Protein AF-A0A023FQJ4-F1 (afdb_monomer_lite)

Foldseek 3Di:
DVVVVVVVVVVVCVVCVVVVPDDPVVVVVVVVVVVVVVVVVVVVVVVVVVCVVPFPADPVGTPVLLVVLVVDVPDQKDWDWDADPNDTDIDIGGNVNSVVSVVVVVVVVVVVVVVVD

Structure (mmCIF, N/CA/C/O backbone):
data_AF-A0A023FQJ4-F1
#
_entry.id   AF-A0A023FQJ4-F1
#
loop_
_atom_site.group_PDB
_atom_site.id
_atom_site.type_symbol
_atom_site.label_atom_id
_atom_site.label_alt_id
_atom_site.label_comp_id
_atom_site.label_asym_id
_atom_site.label_entity_id
_atom_site.label_seq_id
_atom_site.pdbx_PDB_ins_code
_atom_site.Cartn_x
_atom_site.Cartn_y
_atom_site.Cartn_z
_atom_site.occupancy
_atom_site.B_iso_or_equiv
_atom_site.auth_seq_id
_atom_site.auth_comp_id
_atom_site.auth_asym_id
_atom_site.auth_atom_id
_atom_site.pdbx_PDB_model_num
ATOM 1 N N . MET A 1 1 ? 30.656 1.435 -8.009 1.00 51.16 1 MET A N 1
ATOM 2 C CA . MET A 1 1 ? 30.013 1.912 -9.265 1.00 51.16 1 MET A CA 1
ATOM 3 C C . MET A 1 1 ? 30.692 1.444 -10.561 1.00 51.16 1 MET A C 1
ATOM 5 O O . MET A 1 1 ? 29.982 1.116 -11.506 1.00 51.16 1 MET A O 1
ATOM 9 N N . TRP A 1 2 ? 32.028 1.390 -10.650 1.00 53.03 2 TRP A N 1
ATOM 10 C CA . TRP A 1 2 ? 32.738 1.106 -11.915 1.00 53.03 2 TRP A CA 1
ATOM 11 C C . TRP A 1 2 ? 32.515 -0.317 -12.469 1.00 53.03 2 TRP A C 1
ATOM 13 O O . TRP A 1 2 ? 32.326 -0.511 -13.670 1.00 53.03 2 TRP A O 1
ATOM 23 N N . LEU A 1 3 ? 32.439 -1.314 -11.580 1.00 62.72 3 LEU A N 1
ATOM 24 C CA . LEU A 1 3 ? 32.177 -2.714 -11.942 1.00 62.72 3 LEU A CA 1
ATOM 25 C C . LEU A 1 3 ? 30.769 -2.933 -12.515 1.00 62.72 3 LEU A C 1
ATOM 27 O O . LEU A 1 3 ? 30.611 -3.679 -13.482 1.00 62.72 3 LEU A O 1
ATOM 31 N N . LEU A 1 4 ? 29.765 -2.242 -11.965 1.00 64.75 4 LEU A N 1
ATOM 32 C CA . LEU A 1 4 ? 28.384 -2.317 -12.447 1.00 64.75 4 LEU A CA 1
ATOM 33 C C . LEU A 1 4 ? 28.277 -1.767 -13.874 1.00 64.75 4 LEU A C 1
ATOM 35 O O . LEU A 1 4 ? 27.708 -2.425 -14.743 1.00 64.75 4 LEU A O 1
ATOM 39 N N . ARG A 1 5 ? 28.914 -0.614 -14.140 1.00 63.59 5 ARG A N 1
ATOM 40 C CA . ARG A 1 5 ? 28.987 -0.029 -15.489 1.00 63.59 5 ARG A CA 1
ATOM 41 C C . ARG A 1 5 ? 29.641 -0.984 -16.487 1.00 63.59 5 ARG A C 1
ATOM 43 O O . ARG A 1 5 ? 29.095 -1.184 -17.564 1.00 63.59 5 ARG A O 1
ATOM 50 N N . LYS A 1 6 ? 30.758 -1.632 -16.126 1.00 70.75 6 LYS A N 1
ATOM 51 C CA . LYS A 1 6 ? 31.444 -2.604 -17.002 1.00 70.75 6 LYS A CA 1
ATOM 52 C C . LYS A 1 6 ? 30.592 -3.835 -17.323 1.00 70.75 6 LYS A C 1
ATOM 54 O O . LYS A 1 6 ? 30.655 -4.326 -18.449 1.00 70.75 6 LYS A O 1
ATOM 59 N N . ARG A 1 7 ? 29.822 -4.350 -16.356 1.00 71.94 7 ARG A N 1
ATOM 60 C CA . ARG A 1 7 ? 28.917 -5.492 -16.579 1.00 71.94 7 ARG A CA 1
ATOM 61 C C . ARG A 1 7 ? 27.725 -5.110 -17.457 1.00 71.94 7 ARG A C 1
ATOM 63 O O . ARG A 1 7 ? 27.446 -5.826 -18.413 1.00 71.94 7 ARG A O 1
ATOM 70 N N . LEU A 1 8 ? 27.100 -3.961 -17.196 1.00 66.50 8 LEU A N 1
ATOM 71 C CA . LEU A 1 8 ? 26.007 -3.424 -18.016 1.00 66.50 8 LEU A CA 1
ATOM 72 C C . LEU A 1 8 ? 26.450 -3.155 -19.458 1.00 66.50 8 LEU A C 1
ATOM 74 O O . LEU A 1 8 ? 25.746 -3.521 -20.391 1.00 66.50 8 LEU A O 1
ATOM 78 N N . TYR A 1 9 ? 27.649 -2.600 -19.650 1.00 65.88 9 TYR A N 1
ATOM 79 C CA . TYR A 1 9 ? 28.195 -2.335 -20.982 1.00 65.88 9 TYR A CA 1
ATOM 80 C C . TYR A 1 9 ? 28.460 -3.624 -21.772 1.00 65.88 9 TYR A C 1
ATOM 82 O O . TYR A 1 9 ? 28.159 -3.703 -22.960 1.00 65.88 9 TYR A O 1
ATOM 90 N N . ARG A 1 10 ? 28.974 -4.671 -21.108 1.00 71.00 10 ARG A N 1
ATOM 91 C CA . ARG A 1 10 ? 29.165 -5.995 -21.727 1.00 71.00 10 ARG A CA 1
ATOM 92 C C . ARG A 1 10 ? 27.844 -6.669 -22.095 1.00 71.00 10 ARG A C 1
ATOM 94 O O . ARG A 1 10 ? 27.767 -7.280 -23.154 1.00 71.00 10 ARG A O 1
ATOM 101 N N . LEU A 1 11 ? 26.822 -6.548 -21.248 1.00 69.00 11 LEU A N 1
ATOM 102 C CA . LEU A 1 11 ? 25.481 -7.060 -21.540 1.00 69.00 11 LEU A CA 1
ATOM 103 C C . LEU A 1 11 ? 24.847 -6.320 -22.721 1.00 69.00 11 LEU A C 1
ATOM 105 O O . LEU A 1 11 ? 24.390 -6.963 -23.659 1.00 69.00 11 LEU A O 1
ATOM 109 N N . ALA A 1 12 ? 24.903 -4.987 -22.730 1.00 63.53 12 ALA A N 1
ATOM 110 C CA . ALA A 1 12 ? 24.379 -4.178 -23.828 1.00 63.53 12 ALA A CA 1
ATOM 111 C C . ALA A 1 12 ? 25.059 -4.507 -25.170 1.00 63.53 12 ALA A C 1
ATOM 113 O O . ALA A 1 12 ? 24.371 -4.676 -26.174 1.00 63.53 12 ALA A O 1
ATOM 114 N N . ARG A 1 13 ? 26.390 -4.688 -25.173 1.00 64.56 13 ARG A N 1
ATOM 115 C CA . ARG A 1 13 ? 27.160 -5.079 -26.369 1.00 64.56 13 ARG A CA 1
ATOM 116 C C . ARG A 1 13 ? 26.792 -6.473 -26.890 1.00 64.56 13 ARG A C 1
ATOM 118 O O . ARG A 1 13 ? 26.892 -6.715 -28.084 1.00 64.56 13 ARG A O 1
ATOM 125 N N . ARG A 1 14 ? 26.358 -7.383 -26.010 1.00 67.06 14 ARG A N 1
ATOM 126 C CA . ARG A 1 14 ? 25.951 -8.749 -26.380 1.00 67.06 14 ARG A CA 1
ATOM 127 C C . ARG A 1 14 ? 24.525 -8.820 -26.924 1.00 67.06 14 ARG A C 1
ATOM 129 O O . ARG A 1 14 ? 24.258 -9.639 -27.792 1.00 67.06 14 ARG A O 1
ATOM 136 N N . VAL A 1 15 ? 23.624 -7.988 -26.404 1.00 66.50 15 VAL A N 1
ATOM 137 C CA . VAL A 1 15 ? 22.202 -7.978 -26.792 1.00 66.50 15 VAL A CA 1
ATOM 138 C C . VAL A 1 15 ? 21.967 -7.171 -28.074 1.00 66.50 15 VAL A C 1
ATOM 140 O O . VAL A 1 15 ? 21.063 -7.492 -28.837 1.00 66.50 15 VAL A O 1
ATOM 143 N N . PHE A 1 16 ? 22.798 -6.161 -28.352 1.00 57.47 16 PHE A N 1
ATOM 144 C CA . PHE A 1 16 ? 22.651 -5.293 -29.523 1.00 57.47 16 PHE A CA 1
ATOM 145 C C . PHE A 1 16 ? 23.973 -5.189 -30.308 1.00 57.47 16 PHE A C 1
ATOM 147 O O . PHE A 1 16 ? 24.690 -4.195 -30.175 1.00 57.47 16 PHE A O 1
ATOM 154 N N . PRO A 1 17 ? 24.313 -6.189 -31.144 1.00 57.56 17 PRO A N 1
ATOM 155 C CA . PRO A 1 17 ? 25.551 -6.189 -31.934 1.00 57.56 17 PRO A CA 1
ATOM 156 C C . PRO A 1 17 ? 25.619 -5.043 -32.961 1.00 57.56 17 PRO A C 1
ATOM 158 O O . PRO A 1 17 ? 26.704 -4.609 -33.331 1.00 57.56 17 PRO A O 1
ATOM 161 N N . SER A 1 18 ? 24.478 -4.459 -33.349 1.00 55.94 18 SER A N 1
ATOM 162 C CA . SER A 1 18 ? 24.413 -3.268 -34.214 1.00 55.94 18 SER A CA 1
ATOM 163 C C . SER A 1 18 ? 24.944 -1.978 -33.560 1.00 55.94 18 SER A C 1
ATOM 165 O O . SER A 1 18 ? 24.961 -0.932 -34.202 1.00 55.94 18 SER A O 1
ATOM 167 N N . LEU A 1 19 ? 25.333 -2.012 -32.278 1.00 54.00 19 LEU A N 1
ATOM 168 C CA . LEU A 1 19 ? 25.944 -0.882 -31.567 1.00 54.00 19 LEU A CA 1
ATOM 169 C C . LEU A 1 19 ? 27.439 -0.710 -31.870 1.00 54.00 19 LEU A C 1
ATOM 171 O O . LEU A 1 19 ? 28.017 0.274 -31.432 1.00 54.00 19 LEU A O 1
ATOM 175 N N . GLU A 1 20 ? 28.085 -1.633 -32.585 1.00 54.34 20 GLU A N 1
ATOM 176 C CA . GLU A 1 20 ? 29.516 -1.507 -32.909 1.00 54.34 20 GLU A CA 1
ATOM 177 C C . GLU A 1 20 ? 29.800 -0.419 -33.964 1.00 54.34 20 GLU A C 1
ATOM 179 O O . GLU A 1 20 ? 30.887 0.148 -33.978 1.00 54.34 20 GLU A O 1
ATOM 184 N N . TYR A 1 21 ? 28.789 -0.060 -34.765 1.00 53.81 21 TYR A N 1
ATOM 185 C CA . TYR A 1 21 ? 28.866 0.948 -35.834 1.00 53.81 21 TYR A CA 1
ATOM 186 C C . TYR A 1 21 ? 27.971 2.173 -35.600 1.00 53.81 21 TYR A C 1
ATOM 188 O O . TYR A 1 21 ? 27.892 3.057 -36.449 1.00 53.81 21 TYR A O 1
ATOM 196 N N . ALA A 1 22 ? 27.253 2.225 -34.475 1.00 54.31 22 ALA A N 1
ATOM 197 C CA . ALA A 1 22 ? 26.367 3.340 -34.172 1.00 54.31 22 ALA A CA 1
ATOM 198 C C . ALA A 1 22 ? 27.161 4.489 -33.541 1.00 54.31 22 ALA A C 1
ATOM 200 O O . ALA A 1 22 ? 27.919 4.284 -32.593 1.00 54.31 22 ALA A O 1
ATOM 201 N N . ASP A 1 23 ? 26.938 5.701 -34.040 1.00 59.62 23 ASP A N 1
ATOM 202 C CA . ASP A 1 23 ? 27.565 6.922 -33.545 1.00 59.62 23 ASP A CA 1
ATOM 203 C C . ASP A 1 23 ? 27.469 7.001 -32.012 1.00 59.62 23 ASP A C 1
ATOM 205 O O . ASP A 1 23 ? 26.401 6.739 -31.432 1.00 59.62 23 ASP A O 1
ATOM 209 N N . HIS A 1 24 ? 28.571 7.339 -31.334 1.00 62.69 24 HIS A N 1
ATOM 210 C CA . HIS A 1 24 ? 28.656 7.309 -29.866 1.00 62.69 24 HIS A CA 1
ATOM 211 C C . HIS A 1 24 ? 27.547 8.131 -29.188 1.00 62.69 24 HIS A C 1
ATOM 213 O O . HIS A 1 24 ? 27.099 7.793 -28.086 1.00 62.69 24 HIS A O 1
ATOM 219 N N . GLU A 1 25 ? 27.058 9.173 -29.859 1.00 61.84 25 GLU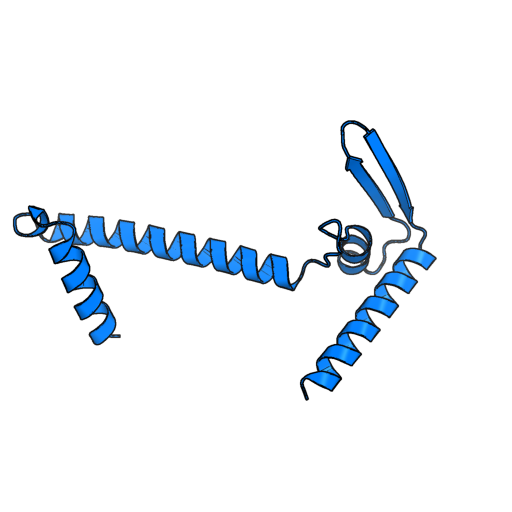 A N 1
ATOM 220 C CA . GLU A 1 25 ? 25.948 9.996 -29.393 1.00 61.84 25 GLU A CA 1
ATOM 221 C C . GLU A 1 25 ? 24.600 9.252 -29.422 1.00 61.84 25 GLU A C 1
ATOM 223 O O . GLU A 1 25 ? 23.862 9.257 -28.431 1.00 61.84 25 GLU A O 1
ATOM 228 N N . THR A 1 26 ? 24.298 8.521 -30.499 1.00 61.72 26 THR A N 1
ATOM 229 C CA . THR A 1 26 ? 23.101 7.666 -30.604 1.00 61.72 26 THR A CA 1
ATOM 230 C C . THR A 1 26 ? 23.089 6.551 -29.563 1.00 61.72 26 THR A C 1
ATOM 232 O O . THR A 1 26 ? 22.043 6.260 -28.976 1.00 61.72 26 THR A O 1
ATOM 235 N N . ILE A 1 27 ? 24.250 5.956 -29.278 1.00 61.78 27 ILE A N 1
ATOM 236 C CA . ILE A 1 27 ? 24.406 4.936 -28.232 1.00 61.78 27 ILE A CA 1
ATOM 237 C C . ILE A 1 27 ? 24.123 5.537 -26.856 1.00 61.78 27 ILE A C 1
ATOM 239 O O . ILE A 1 27 ? 23.358 4.968 -26.074 1.00 61.78 27 ILE A O 1
ATOM 243 N N . ARG A 1 28 ? 24.691 6.715 -26.570 1.00 64.12 28 ARG A N 1
ATOM 244 C CA . ARG A 1 28 ? 24.480 7.425 -25.304 1.00 64.12 28 ARG A CA 1
ATOM 245 C C . ARG A 1 28 ? 23.005 7.793 -25.107 1.00 64.12 28 ARG A C 1
ATOM 247 O O . ARG A 1 28 ? 22.489 7.599 -24.008 1.00 64.12 28 ARG A O 1
ATOM 254 N N . ARG A 1 29 ? 22.302 8.230 -26.161 1.00 63.75 29 ARG A N 1
ATOM 255 C CA . ARG A 1 29 ? 20.848 8.485 -26.116 1.00 63.75 29 ARG A CA 1
ATOM 256 C C . ARG A 1 29 ? 20.047 7.213 -25.835 1.00 63.75 29 ARG A C 1
ATOM 258 O O . ARG A 1 29 ? 19.222 7.212 -24.928 1.00 63.75 29 ARG A O 1
ATOM 265 N N . ARG A 1 30 ? 20.324 6.106 -26.536 1.00 65.50 30 ARG A N 1
ATOM 266 C CA . ARG A 1 30 ? 19.625 4.822 -26.319 1.00 65.50 30 ARG A CA 1
ATOM 267 C C . ARG A 1 30 ? 19.848 4.261 -24.913 1.00 65.50 30 ARG A C 1
ATOM 269 O O . ARG A 1 30 ? 18.888 3.857 -24.264 1.00 65.50 30 ARG A O 1
ATOM 276 N N . LEU A 1 31 ? 21.082 4.295 -24.407 1.00 69.62 31 LEU A N 1
ATOM 277 C CA . LEU A 1 31 ? 21.392 3.907 -23.025 1.00 69.62 31 LEU A CA 1
ATOM 278 C C . LEU A 1 31 ? 20.717 4.821 -21.996 1.00 69.62 31 LEU A C 1
ATOM 280 O O . LEU A 1 31 ? 20.281 4.328 -20.959 1.00 69.62 31 LEU A O 1
ATOM 284 N N . SER A 1 32 ? 20.589 6.119 -22.289 1.00 69.00 32 SER A N 1
ATOM 285 C CA . SER A 1 32 ? 19.836 7.056 -21.450 1.00 69.00 32 SER A CA 1
ATOM 286 C C . SER A 1 32 ? 18.356 6.671 -21.364 1.00 69.00 32 SER A C 1
ATOM 288 O O . SER A 1 32 ? 17.809 6.617 -20.267 1.00 69.00 32 SER A O 1
ATOM 290 N N . TYR A 1 33 ? 17.722 6.301 -22.484 1.00 73.31 33 TYR A N 1
ATOM 291 C CA . TYR A 1 33 ? 16.329 5.836 -22.481 1.00 73.31 33 TYR A CA 1
ATOM 292 C C . TYR A 1 33 ? 16.141 4.526 -21.712 1.00 73.31 33 TYR A C 1
ATOM 294 O O . TYR A 1 33 ? 15.205 4.411 -20.927 1.00 73.31 33 TYR A O 1
ATOM 302 N N . VAL A 1 34 ? 17.048 3.558 -21.877 1.00 76.62 34 VAL A N 1
ATOM 303 C CA . VAL A 1 34 ? 17.008 2.299 -21.110 1.00 76.62 34 VAL A CA 1
ATOM 304 C C . VAL A 1 34 ? 17.178 2.569 -19.614 1.00 76.62 34 VAL A C 1
ATOM 306 O O . VAL A 1 34 ? 16.473 1.980 -18.798 1.00 76.62 34 VAL A O 1
ATOM 309 N N . TYR A 1 35 ? 18.075 3.485 -19.245 1.00 77.56 35 TYR A N 1
ATOM 310 C CA . TYR A 1 35 ? 18.253 3.894 -17.856 1.00 77.56 35 TYR A CA 1
ATOM 311 C C . TYR A 1 35 ? 17.011 4.602 -17.304 1.00 77.56 35 TYR A C 1
ATOM 313 O O . TYR A 1 35 ? 16.566 4.265 -16.212 1.00 77.56 35 TYR A O 1
ATOM 321 N N . ALA A 1 36 ? 16.421 5.530 -18.059 1.00 74.56 36 ALA A N 1
ATOM 322 C CA . ALA A 1 36 ? 15.196 6.223 -17.672 1.00 74.56 36 ALA A CA 1
ATOM 323 C C . ALA A 1 36 ? 14.028 5.243 -17.488 1.00 74.56 36 ALA A C 1
ATOM 325 O O . ALA A 1 36 ? 13.299 5.336 -16.505 1.00 74.56 36 ALA A O 1
ATOM 326 N N . PHE A 1 37 ? 13.897 4.253 -18.375 1.00 82.75 37 PHE A N 1
ATOM 327 C CA . PHE A 1 37 ? 12.889 3.205 -18.251 1.00 82.75 37 PHE A CA 1
ATOM 328 C C . PHE A 1 37 ? 13.126 2.326 -17.018 1.00 82.75 37 PHE A C 1
ATOM 330 O O . PHE A 1 37 ? 12.205 2.099 -16.241 1.00 82.75 37 PHE A O 1
ATOM 337 N N . ALA A 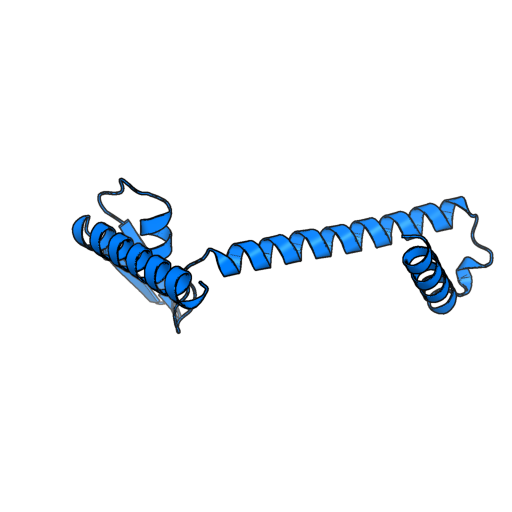1 38 ? 14.359 1.868 -16.788 1.00 83.81 38 ALA A N 1
ATOM 338 C CA . ALA A 1 38 ? 14.691 1.072 -15.608 1.00 83.81 38 ALA A CA 1
ATOM 339 C C . ALA A 1 38 ? 14.486 1.857 -14.301 1.00 83.81 38 ALA A C 1
A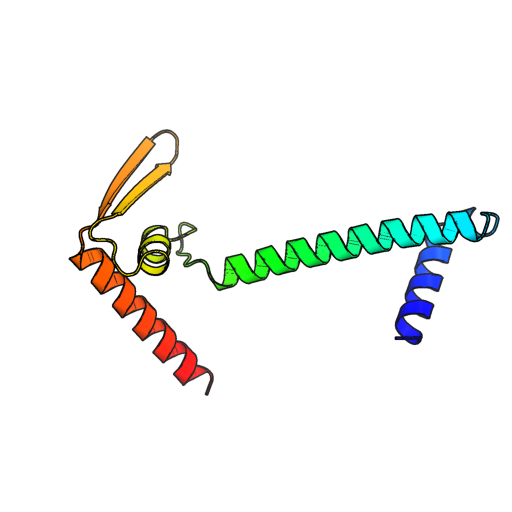TOM 341 O O . ALA A 1 38 ? 13.960 1.313 -13.332 1.00 83.81 38 ALA A O 1
ATOM 342 N N . ALA A 1 39 ? 14.849 3.142 -14.280 1.00 82.50 39 ALA A N 1
ATOM 343 C CA . ALA A 1 39 ? 14.601 4.033 -13.152 1.00 82.50 39 ALA A CA 1
ATOM 344 C C . ALA A 1 39 ? 13.097 4.235 -12.914 1.00 82.50 39 ALA A C 1
ATOM 346 O O . ALA A 1 39 ? 12.659 4.188 -11.767 1.00 82.50 39 ALA A O 1
ATOM 347 N N . TRP A 1 40 ? 12.301 4.382 -13.977 1.00 86.50 40 TRP A N 1
ATOM 348 C CA . TRP A 1 40 ? 10.843 4.466 -13.889 1.00 86.50 40 TRP A CA 1
ATOM 349 C C . TRP A 1 40 ? 10.230 3.187 -13.315 1.00 86.50 40 TRP A C 1
ATOM 351 O O . TRP A 1 40 ? 9.461 3.247 -12.360 1.00 86.50 40 TRP A O 1
ATOM 361 N N . GLN A 1 41 ? 10.619 2.018 -13.832 1.00 90.12 41 GLN A N 1
ATOM 362 C CA . GLN A 1 41 ? 10.160 0.731 -13.302 1.00 90.12 41 GLN A CA 1
ATOM 363 C C . GLN A 1 41 ? 10.571 0.547 -11.835 1.00 90.12 41 GLN A C 1
ATOM 365 O O . GLN A 1 41 ? 9.764 0.107 -11.017 1.00 90.12 41 GLN A O 1
ATOM 370 N N . GLY A 1 42 ? 11.796 0.942 -11.472 1.00 87.50 42 GLY A N 1
ATOM 371 C CA . GLY A 1 42 ? 12.265 0.936 -10.087 1.00 87.50 42 GLY A CA 1
ATOM 372 C C . GLY A 1 42 ? 11.441 1.852 -9.181 1.00 87.50 42 GLY A C 1
ATOM 373 O O . GLY A 1 42 ? 11.031 1.436 -8.100 1.00 87.50 42 GLY A O 1
ATOM 374 N N . PHE A 1 43 ? 11.137 3.067 -9.639 1.00 88.00 43 PHE A N 1
ATOM 375 C CA . PHE A 1 43 ? 10.301 4.025 -8.917 1.00 88.00 43 PHE A CA 1
ATOM 376 C C . PHE A 1 43 ? 8.873 3.505 -8.707 1.00 88.00 43 PHE A C 1
ATOM 378 O O . PHE A 1 43 ? 8.375 3.517 -7.582 1.00 88.00 43 PHE A O 1
ATOM 385 N N . VAL A 1 44 ? 8.236 2.974 -9.754 1.00 89.25 44 VAL A N 1
ATOM 386 C CA . VAL A 1 44 ? 6.893 2.378 -9.665 1.00 89.25 44 VAL A CA 1
ATOM 387 C C . VAL A 1 44 ? 6.891 1.176 -8.720 1.00 89.25 44 VAL A C 1
ATOM 389 O O . VAL A 1 44 ? 6.014 1.063 -7.867 1.00 89.25 44 VAL A O 1
ATOM 392 N N . THR A 1 45 ? 7.898 0.305 -8.808 1.00 87.75 45 THR A N 1
ATOM 393 C CA . THR A 1 45 ? 8.022 -0.857 -7.914 1.00 87.75 45 THR A CA 1
ATOM 394 C C . THR A 1 45 ? 8.166 -0.419 -6.458 1.00 87.75 45 THR A C 1
ATOM 396 O O . THR A 1 45 ? 7.505 -0.970 -5.580 1.00 87.75 45 THR A O 1
ATOM 399 N N . LEU A 1 46 ? 8.980 0.606 -6.193 1.00 89.44 46 LEU A N 1
ATOM 400 C CA . LEU A 1 46 ? 9.136 1.172 -4.856 1.00 89.44 46 LEU A CA 1
ATOM 401 C C . LEU A 1 46 ? 7.804 1.711 -4.321 1.00 89.44 46 LEU A C 1
ATOM 403 O O . LEU A 1 46 ? 7.444 1.406 -3.187 1.00 89.44 46 LEU A O 1
ATOM 407 N N . LEU A 1 47 ? 7.050 2.456 -5.136 1.00 84.31 47 LEU A N 1
ATOM 408 C CA . LEU A 1 47 ? 5.720 2.942 -4.760 1.00 84.31 47 LEU A CA 1
ATOM 409 C C . LEU A 1 47 ? 4.773 1.792 -4.413 1.00 84.31 47 LEU A C 1
ATOM 411 O O . LEU A 1 47 ? 4.093 1.858 -3.392 1.00 84.31 47 LEU A O 1
ATOM 415 N N . VAL A 1 48 ? 4.762 0.720 -5.209 1.00 83.06 48 VAL A N 1
ATOM 416 C CA . VAL A 1 48 ? 3.939 -0.469 -4.940 1.00 83.06 48 VAL A CA 1
ATOM 417 C C . VAL A 1 48 ? 4.335 -1.128 -3.621 1.00 83.06 48 VAL A C 1
ATOM 419 O O . VAL A 1 48 ? 3.460 -1.494 -2.838 1.00 83.06 48 VAL A O 1
ATOM 422 N N . VAL A 1 49 ? 5.633 -1.263 -3.344 1.00 84.81 49 VAL A N 1
ATOM 423 C CA . VAL A 1 49 ? 6.128 -1.848 -2.088 1.00 84.81 49 VAL A CA 1
ATOM 424 C C . VAL A 1 49 ? 5.737 -0.984 -0.890 1.00 84.81 49 VAL A C 1
ATOM 426 O O . VAL A 1 49 ? 5.224 -1.508 0.098 1.00 84.81 49 VAL A O 1
ATOM 429 N N . VAL A 1 50 ? 5.929 0.334 -0.975 1.00 82.38 50 VAL A N 1
ATOM 430 C CA . VAL A 1 50 ? 5.547 1.277 0.087 1.00 82.38 50 VAL A CA 1
ATOM 431 C C . VAL A 1 50 ? 4.035 1.254 0.314 1.00 82.38 50 VAL A C 1
ATOM 433 O O . VAL A 1 50 ? 3.589 1.187 1.458 1.00 82.38 50 VAL A O 1
ATOM 436 N N . TYR A 1 51 ? 3.246 1.250 -0.760 1.00 78.88 51 TYR A N 1
ATOM 437 C CA . TYR A 1 51 ? 1.791 1.158 -0.692 1.00 78.88 51 TYR A CA 1
ATOM 438 C C . TYR A 1 51 ? 1.353 -0.145 -0.018 1.00 78.88 51 TYR A C 1
ATOM 440 O O . TYR A 1 51 ? 0.660 -0.103 0.994 1.00 78.88 51 TYR A O 1
ATOM 448 N N . ARG A 1 52 ? 1.830 -1.303 -0.493 1.00 76.75 52 ARG A N 1
ATOM 449 C CA . ARG A 1 52 ? 1.498 -2.611 0.098 1.00 76.75 52 ARG A CA 1
ATOM 450 C C . ARG A 1 52 ? 1.913 -2.731 1.561 1.00 76.75 52 ARG A C 1
ATOM 452 O O . ARG A 1 52 ? 1.214 -3.377 2.328 1.00 76.75 52 ARG A O 1
ATOM 459 N N . ARG A 1 53 ? 3.027 -2.114 1.961 1.00 77.31 53 ARG A N 1
ATOM 460 C CA . ARG A 1 53 ? 3.486 -2.133 3.357 1.00 77.31 53 ARG A CA 1
ATOM 461 C C . ARG A 1 53 ? 2.582 -1.320 4.287 1.00 77.31 53 ARG A C 1
ATOM 463 O O . ARG A 1 53 ? 2.464 -1.662 5.460 1.00 77.31 53 ARG A O 1
ATOM 470 N N . ASN A 1 54 ? 1.978 -0.247 3.782 1.00 72.62 54 ASN A N 1
ATOM 471 C CA . ASN A 1 54 ? 1.211 0.701 4.592 1.00 72.62 54 ASN A CA 1
ATO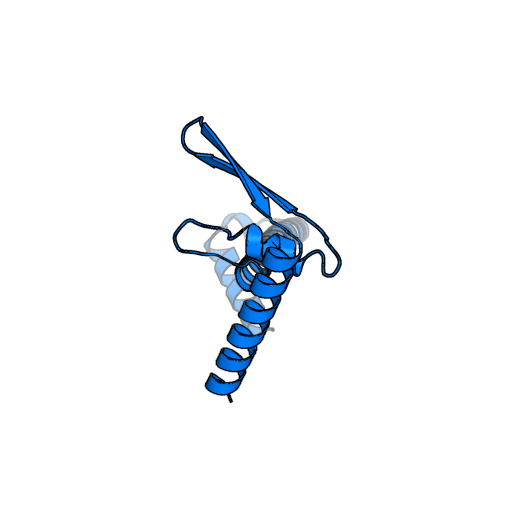M 472 C C . ASN A 1 54 ? -0.305 0.483 4.530 1.00 72.62 54 ASN A C 1
ATOM 474 O O . ASN A 1 54 ? -1.025 0.971 5.403 1.00 72.62 54 ASN A O 1
ATOM 478 N N . VAL A 1 55 ? -0.794 -0.216 3.507 1.00 77.38 55 VAL A N 1
ATOM 479 C CA . VAL A 1 55 ? -2.221 -0.466 3.315 1.00 77.38 55 VAL A CA 1
ATOM 480 C C . VAL A 1 55 ? -2.643 -1.688 4.131 1.00 77.38 55 VAL A C 1
ATOM 482 O O . VAL A 1 55 ? -2.140 -2.787 3.886 1.00 77.38 55 VAL A O 1
ATOM 485 N N . PRO A 1 56 ? -3.562 -1.523 5.099 1.00 73.81 56 PRO A N 1
ATOM 486 C CA . PRO A 1 56 ? -4.105 -2.651 5.835 1.00 73.81 56 PRO A CA 1
ATOM 487 C C . PRO A 1 56 ? -4.851 -3.564 4.859 1.00 73.81 56 PRO A C 1
ATOM 489 O O . PRO A 1 56 ? -5.646 -3.109 4.037 1.00 73.81 56 PRO A O 1
ATOM 492 N N . SER A 1 57 ? -4.524 -4.848 4.908 1.00 73.69 57 SER A N 1
ATOM 493 C CA . SER A 1 57 ? -5.077 -5.878 4.035 1.00 73.69 57 SER A CA 1
ATOM 494 C C . SER A 1 57 ? -5.451 -7.102 4.867 1.00 73.69 57 SER A C 1
ATOM 496 O O . SER A 1 57 ? -4.758 -7.422 5.831 1.00 73.69 57 SER A O 1
ATOM 498 N N . ASP A 1 58 ? -6.557 -7.730 4.490 1.00 74.38 58 ASP A N 1
ATOM 499 C CA . ASP A 1 58 ? -7.170 -8.915 5.092 1.00 74.38 58 ASP A CA 1
ATOM 500 C C . ASP A 1 58 ? -7.253 -10.039 4.041 1.00 74.38 58 ASP A C 1
ATOM 502 O O . ASP A 1 58 ? -6.891 -9.843 2.876 1.00 74.38 58 ASP A O 1
ATOM 506 N N . GLU A 1 59 ? -7.771 -11.215 4.411 1.00 68.94 59 GLU A N 1
ATOM 507 C CA . GLU A 1 59 ? -7.894 -12.381 3.509 1.00 68.94 59 GLU A CA 1
ATOM 508 C C . GLU A 1 59 ? -8.704 -12.092 2.229 1.00 68.94 59 GLU A C 1
ATOM 510 O O . GLU A 1 59 ? -8.516 -12.741 1.200 1.00 68.94 59 GLU A O 1
ATOM 515 N N . ASN A 1 60 ? -9.566 -11.072 2.266 1.00 65.69 60 ASN A N 1
ATOM 516 C CA . ASN A 1 60 ? -10.410 -10.644 1.150 1.00 65.69 60 ASN A CA 1
ATOM 517 C C . ASN A 1 60 ? -9.837 -9.465 0.333 1.00 65.69 60 ASN A C 1
ATOM 519 O O . ASN A 1 60 ? -10.492 -9.009 -0.606 1.00 65.69 60 ASN A O 1
ATOM 523 N N . GLY A 1 61 ? -8.642 -8.952 0.658 1.00 72.50 61 GLY A N 1
ATOM 524 C CA . GLY A 1 61 ? -8.016 -7.821 -0.041 1.00 72.50 61 GLY A CA 1
ATOM 525 C C . GLY A 1 61 ? -7.724 -6.625 0.866 1.00 72.50 61 GLY A C 1
ATOM 526 O O . GLY A 1 61 ? -7.245 -6.793 1.977 1.00 72.50 61 GLY A O 1
ATOM 527 N N . ILE A 1 62 ? -7.940 -5.397 0.387 1.00 72.94 62 ILE A N 1
ATOM 528 C CA . ILE A 1 62 ? -7.684 -4.180 1.180 1.00 72.94 62 ILE A CA 1
ATOM 529 C C . ILE A 1 62 ? -8.777 -4.028 2.245 1.00 72.94 62 ILE A C 1
ATOM 531 O O . ILE A 1 62 ? -9.961 -3.994 1.918 1.00 72.94 62 ILE A O 1
ATOM 535 N N . ASP A 1 63 ? -8.376 -3.885 3.508 1.00 77.25 63 ASP A N 1
ATOM 536 C CA . ASP A 1 63 ? -9.287 -3.560 4.605 1.00 77.25 63 ASP A CA 1
ATOM 537 C C . ASP A 1 63 ? -9.551 -2.049 4.591 1.00 77.25 63 ASP A C 1
ATOM 539 O O . ASP A 1 63 ? -8.812 -1.232 5.157 1.00 77.25 63 ASP A O 1
ATOM 543 N N . TYR A 1 64 ? -10.611 -1.667 3.879 1.00 73.81 64 TYR A N 1
ATOM 544 C CA . TYR A 1 64 ? -10.999 -0.271 3.717 1.00 73.81 64 TYR A CA 1
ATOM 545 C C . TYR A 1 64 ? -11.421 0.383 5.041 1.00 73.81 64 TYR A C 1
ATOM 547 O O . TYR A 1 64 ? -11.234 1.591 5.187 1.00 73.81 64 TYR A O 1
ATOM 555 N N . ALA A 1 65 ? -11.904 -0.386 6.024 1.00 74.12 65 ALA A N 1
ATOM 556 C CA . ALA A 1 65 ? -12.261 0.125 7.348 1.00 74.12 65 ALA A CA 1
ATOM 557 C C . ALA A 1 65 ? -11.014 0.616 8.086 1.00 74.12 65 ALA A C 1
ATOM 559 O O . ALA A 1 65 ? -10.917 1.787 8.463 1.00 74.12 65 ALA A O 1
ATOM 560 N N . LYS A 1 66 ? -10.001 -0.252 8.191 1.00 74.12 66 LYS A N 1
ATOM 561 C CA . LYS A 1 66 ? -8.701 0.082 8.794 1.00 74.12 66 LYS A CA 1
ATOM 562 C C . LYS A 1 66 ? -7.965 1.170 8.020 1.00 74.12 66 LYS A C 1
ATOM 564 O O . LYS A 1 66 ? -7.223 1.962 8.614 1.00 74.12 66 LYS A O 1
ATOM 569 N N . PHE A 1 67 ? -8.139 1.217 6.699 1.00 76.06 67 PHE A N 1
ATOM 570 C CA . PHE A 1 67 ? -7.555 2.261 5.864 1.0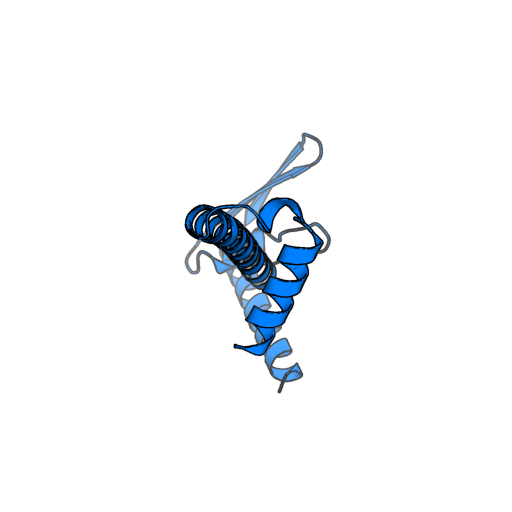0 76.06 67 PHE A CA 1
ATOM 571 C C . PHE A 1 67 ? -8.169 3.632 6.176 1.00 76.06 67 PHE A C 1
ATOM 573 O O . PHE A 1 67 ? -7.432 4.570 6.487 1.00 76.06 67 PHE A O 1
ATOM 580 N N . LEU A 1 68 ? -9.502 3.739 6.170 1.00 74.81 68 LEU A N 1
ATOM 581 C CA . LEU A 1 68 ? -10.226 4.983 6.451 1.00 74.81 68 LEU A CA 1
ATOM 582 C C . LEU A 1 68 ? -10.012 5.455 7.894 1.00 74.81 68 LEU A C 1
ATOM 584 O O . LEU A 1 68 ? -9.688 6.624 8.116 1.00 74.81 68 LEU A O 1
ATOM 588 N N . ALA A 1 69 ? -10.083 4.537 8.862 1.00 77.19 69 ALA A N 1
ATOM 589 C CA . ALA A 1 69 ? -9.826 4.831 10.269 1.00 77.19 69 ALA A CA 1
ATOM 590 C C . ALA A 1 69 ? -8.407 5.384 10.501 1.00 77.19 69 ALA A C 1
ATOM 592 O O . ALA A 1 69 ? -8.206 6.252 11.354 1.00 77.19 69 ALA A O 1
ATOM 593 N N . GLY A 1 70 ? -7.423 4.918 9.720 1.00 70.56 70 GLY A N 1
ATOM 594 C CA . GLY A 1 70 ? -6.048 5.414 9.754 1.00 70.56 70 GLY A CA 1
ATOM 595 C C . GLY A 1 70 ? -5.824 6.735 9.010 1.00 70.56 70 GLY A C 1
ATOM 596 O O . GLY A 1 70 ? -4.990 7.529 9.443 1.00 70.56 70 GLY A O 1
ATOM 597 N N . ALA A 1 71 ? -6.538 6.974 7.906 1.00 76.44 71 ALA A N 1
ATOM 598 C CA . ALA A 1 71 ? -6.394 8.184 7.095 1.00 76.44 71 ALA A CA 1
ATOM 599 C C . ALA A 1 71 ? -6.981 9.425 7.786 1.00 76.44 71 ALA A C 1
ATOM 601 O O . ALA A 1 71 ? -6.430 10.520 7.664 1.00 76.44 71 ALA A O 1
ATOM 602 N N . GLN A 1 72 ? -8.072 9.260 8.538 1.00 76.19 72 GLN A N 1
ATOM 603 C CA . GLN A 1 72 ? -8.804 10.370 9.142 1.00 76.19 72 GLN A CA 1
ATOM 604 C C . GLN A 1 72 ? -8.993 10.137 10.648 1.00 76.19 72 GLN A C 1
ATOM 606 O O . GLN A 1 72 ? -9.922 9.460 11.083 1.00 76.19 72 GLN A O 1
ATOM 611 N N . LYS A 1 73 ? -8.101 10.715 11.466 1.00 71.56 73 LYS A N 1
ATOM 612 C CA . LYS A 1 73 ? -8.073 10.522 12.933 1.00 71.56 73 LYS A CA 1
ATOM 613 C C . LYS A 1 73 ? -9.286 11.095 13.681 1.00 71.56 73 LYS A C 1
ATOM 615 O O . LYS A 1 73 ? -9.587 10.618 14.763 1.00 71.56 73 LYS A O 1
ATOM 620 N N . ASN A 1 74 ? -9.988 12.064 13.091 1.00 78.00 74 ASN A N 1
ATOM 621 C CA . ASN A 1 74 ? -11.132 12.754 13.707 1.00 78.00 74 ASN A CA 1
ATOM 622 C C . ASN A 1 74 ? -12.461 12.478 12.978 1.00 78.00 74 ASN A C 1
ATOM 624 O O . ASN A 1 74 ? -13.410 13.249 13.114 1.00 78.00 74 ASN A O 1
ATOM 628 N N . ALA A 1 75 ? -12.526 11.442 12.136 1.00 77.19 75 ALA A N 1
ATOM 629 C CA . ALA A 1 75 ? -13.784 11.073 11.492 1.00 77.19 75 ALA A CA 1
ATOM 630 C C . ALA A 1 75 ? -14.780 10.542 12.533 1.00 77.19 75 ALA A C 1
ATOM 632 O O . ALA A 1 75 ? -14.424 9.661 13.315 1.00 77.19 75 ALA A O 1
ATOM 633 N N . LYS A 1 76 ? -16.005 11.085 12.499 1.00 79.44 76 LYS A N 1
ATOM 634 C CA . LYS A 1 76 ? -17.147 10.690 13.345 1.00 79.44 76 LYS A CA 1
ATOM 635 C C . LYS A 1 76 ? -17.976 9.551 12.749 1.00 79.44 76 LYS A C 1
ATOM 637 O O . LYS A 1 76 ? -18.749 8.906 13.438 1.00 79.44 76 LYS A O 1
ATOM 642 N N . SER A 1 77 ? -17.851 9.328 11.449 1.00 80.62 77 SER A N 1
ATOM 643 C CA . SER A 1 77 ? -18.474 8.208 10.755 1.00 80.62 77 SER A CA 1
ATOM 644 C C . SER A 1 77 ? -17.713 7.924 9.470 1.00 80.62 77 SER A C 1
ATOM 646 O O . SER A 1 77 ? -17.006 8.790 8.942 1.00 80.62 77 SER A O 1
ATOM 648 N N . ALA A 1 78 ? -17.842 6.703 8.970 1.00 79.44 78 ALA A N 1
ATOM 649 C CA . ALA A 1 78 ? -17.329 6.323 7.664 1.00 79.44 78 ALA A CA 1
ATOM 650 C C . ALA A 1 78 ? -18.309 5.371 6.986 1.00 79.44 78 ALA A C 1
ATOM 652 O O . ALA A 1 78 ? -18.974 4.586 7.649 1.00 79.44 78 ALA A O 1
ATOM 653 N N . THR A 1 79 ? -18.369 5.407 5.661 1.00 79.69 79 THR A N 1
ATOM 654 C CA . THR A 1 79 ? -19.155 4.447 4.885 1.00 79.69 79 THR A CA 1
ATOM 655 C C . THR A 1 79 ? -18.215 3.669 3.984 1.00 79.69 79 THR A C 1
ATOM 657 O O . THR A 1 79 ? -17.468 4.253 3.198 1.00 79.69 79 THR A O 1
ATOM 660 N N . ILE A 1 80 ? -18.270 2.346 4.077 1.00 79.06 80 ILE A N 1
ATOM 661 C CA . ILE A 1 80 ? -17.571 1.433 3.182 1.00 79.06 80 ILE A CA 1
ATOM 662 C C . ILE A 1 80 ? -18.562 0.959 2.133 1.00 79.06 80 ILE A C 1
ATOM 664 O O . ILE A 1 80 ? -19.614 0.404 2.449 1.00 79.06 80 ILE A O 1
ATOM 668 N N . LEU A 1 81 ? -18.204 1.166 0.871 1.00 76.31 81 LEU A N 1
ATOM 669 C CA . LEU A 1 81 ? -18.907 0.600 -0.269 1.00 76.31 81 LEU A CA 1
ATOM 670 C C . LEU A 1 81 ? -18.038 -0.517 -0.835 1.00 76.31 81 LEU A C 1
ATOM 672 O O . LEU A 1 81 ? -16.941 -0.267 -1.331 1.00 76.31 81 LEU A O 1
ATOM 676 N N . SER A 1 82 ? -18.523 -1.749 -0.748 1.00 73.00 82 SER A N 1
ATOM 677 C CA . SER A 1 82 ? -17.876 -2.916 -1.341 1.00 73.00 82 SER A CA 1
ATOM 678 C C . SER A 1 82 ? -18.696 -3.401 -2.530 1.00 73.00 82 SER A C 1
ATOM 680 O O . SER A 1 82 ? -19.920 -3.479 -2.465 1.00 73.00 82 SER A O 1
ATOM 682 N N . ILE A 1 83 ? -18.025 -3.691 -3.644 1.00 73.88 83 ILE A N 1
ATOM 683 C CA . ILE A 1 83 ? -18.667 -4.158 -4.875 1.00 73.88 83 ILE A CA 1
ATOM 684 C C . ILE A 1 83 ? -18.208 -5.592 -5.116 1.00 73.88 83 ILE A C 1
ATOM 686 O O . ILE A 1 83 ? -17.024 -5.829 -5.357 1.00 73.88 83 ILE A O 1
ATOM 690 N N . ARG A 1 84 ? -19.132 -6.556 -5.060 1.00 73.12 84 ARG A N 1
ATOM 691 C CA . ARG A 1 84 ? -18.841 -7.974 -5.319 1.00 73.12 84 ARG A CA 1
ATOM 692 C C . ARG A 1 84 ? -19.876 -8.557 -6.272 1.00 73.12 84 ARG A C 1
ATOM 694 O O . ARG A 1 84 ? -21.065 -8.582 -5.963 1.00 73.12 84 ARG A O 1
ATOM 701 N N . GLY A 1 85 ? -19.423 -9.017 -7.440 1.00 66.75 85 GLY A N 1
ATOM 702 C CA . GLY A 1 85 ? -20.260 -9.760 -8.393 1.00 66.75 85 GLY A CA 1
ATOM 703 C C . GLY A 1 85 ? -21.526 -9.023 -8.852 1.00 66.75 85 GLY A C 1
ATOM 704 O O . GLY A 1 85 ? -22.555 -9.657 -9.029 1.00 66.75 85 GLY A O 1
ATOM 705 N N . GLY A 1 86 ? -21.475 -7.692 -8.987 1.00 75.69 86 GLY A N 1
ATOM 706 C CA . GLY A 1 86 ? -22.629 -6.863 -9.367 1.00 75.69 86 GLY A CA 1
ATOM 707 C C . GLY A 1 86 ? -23.521 -6.402 -8.206 1.00 75.69 86 GLY A C 1
ATOM 708 O O . GLY A 1 86 ? -24.432 -5.612 -8.431 1.00 75.69 86 GLY A O 1
ATOM 709 N N . SER A 1 87 ? -23.242 -6.827 -6.970 1.00 69.88 87 SER A N 1
ATOM 710 C CA . SER A 1 87 ? -23.893 -6.311 -5.759 1.00 69.88 87 SER A CA 1
ATOM 711 C C . SER A 1 87 ? -23.028 -5.251 -5.074 1.00 69.88 87 SER A C 1
ATOM 713 O O . SER A 1 87 ? -21.801 -5.380 -5.031 1.00 69.88 87 SER A O 1
ATOM 715 N N . VAL A 1 88 ? -23.666 -4.198 -4.558 1.00 76.50 88 VAL A N 1
ATOM 716 C CA . VAL A 1 88 ? -23.022 -3.159 -3.745 1.00 76.50 88 VAL A CA 1
ATOM 717 C C . VAL A 1 88 ? -23.453 -3.371 -2.301 1.00 76.50 88 VAL A C 1
ATOM 719 O O . VAL A 1 88 ? -24.625 -3.195 -1.976 1.00 76.50 88 VAL A O 1
ATOM 722 N N . ALA A 1 89 ? -22.520 -3.750 -1.436 1.00 79.31 89 ALA A N 1
ATOM 723 C CA . ALA A 1 89 ? -22.745 -3.812 -0.002 1.00 79.31 89 ALA A CA 1
ATOM 724 C C . ALA A 1 89 ? -22.225 -2.525 0.644 1.00 79.31 89 ALA A C 1
ATOM 726 O O . ALA A 1 89 ? -21.066 -2.138 0.459 1.00 79.31 89 ALA A O 1
ATOM 727 N N . ARG A 1 90 ? -23.111 -1.858 1.386 1.00 81.25 90 ARG A N 1
ATOM 728 C CA . ARG A 1 90 ? -22.819 -0.648 2.149 1.00 81.25 90 ARG A CA 1
ATOM 729 C C . ARG A 1 90 ? -22.716 -1.006 3.625 1.00 81.25 90 ARG A C 1
ATOM 731 O O . ARG A 1 90 ? -23.650 -1.576 4.177 1.00 81.25 90 ARG A O 1
ATOM 738 N N . GLN A 1 91 ? -21.608 -0.634 4.245 1.00 82.19 91 GLN A N 1
ATOM 739 C CA . GLN A 1 91 ? -21.400 -0.744 5.681 1.00 82.19 91 GLN A CA 1
ATOM 740 C C . GLN A 1 91 ? -21.135 0.653 6.232 1.00 82.19 91 GLN A C 1
ATOM 742 O O . GLN A 1 91 ? -20.159 1.295 5.846 1.00 82.19 91 GLN A O 1
ATOM 747 N N . ASP A 1 92 ? -22.015 1.132 7.102 1.00 84.00 92 ASP A N 1
ATOM 748 C CA . ASP A 1 92 ? -21.802 2.378 7.831 1.00 84.00 92 ASP A CA 1
ATOM 749 C C . ASP A 1 92 ? -21.091 2.055 9.155 1.00 84.00 92 ASP A C 1
ATOM 751 O O . ASP A 1 92 ? -21.466 1.121 9.860 1.00 84.00 92 ASP A O 1
ATOM 755 N N . LEU A 1 93 ? -20.034 2.802 9.452 1.00 83.69 93 LEU A N 1
ATOM 756 C CA . LEU A 1 93 ? -19.224 2.705 10.660 1.00 83.69 93 LEU A CA 1
ATOM 757 C C . LEU A 1 93 ? -19.495 3.919 11.540 1.00 83.69 93 LEU A C 1
ATOM 759 O O . LEU A 1 93 ? -19.450 5.064 11.069 1.00 83.69 93 LEU A O 1
ATOM 763 N N . SER A 1 94 ? -19.747 3.654 12.817 1.00 85.62 94 SER A N 1
ATOM 764 C CA . SER A 1 94 ? -19.898 4.677 13.846 1.00 85.62 94 SER A CA 1
ATOM 765 C C . SER A 1 94 ? -18.541 5.225 14.306 1.00 85.62 94 SER A C 1
ATOM 767 O O . SER A 1 94 ? -17.478 4.696 13.970 1.00 85.62 94 SER A O 1
ATOM 769 N N . GLU A 1 95 ? -18.558 6.308 15.084 1.00 85.00 95 GLU A N 1
ATOM 770 C CA . GLU A 1 95 ? -17.346 6.872 15.691 1.00 85.00 95 GLU A CA 1
ATOM 771 C C . GLU A 1 95 ? -16.648 5.856 16.606 1.00 85.00 95 GLU A C 1
ATOM 773 O O . GLU A 1 95 ? -15.422 5.744 16.591 1.00 85.00 95 GLU A O 1
ATOM 778 N N . GLU A 1 96 ? -17.434 5.078 17.351 1.00 83.50 96 GLU A N 1
ATOM 779 C CA . GLU A 1 96 ? -16.957 4.039 18.266 1.00 83.50 96 GLU A CA 1
ATOM 780 C C . GLU A 1 96 ? -16.229 2.924 17.505 1.00 83.50 96 GLU A C 1
ATOM 782 O O . GLU A 1 96 ? -15.121 2.544 17.891 1.00 83.50 96 GLU A O 1
ATOM 787 N N . ASP A 1 97 ? -16.781 2.490 16.365 1.00 83.19 97 ASP A N 1
ATOM 788 C CA . ASP A 1 97 ? -16.144 1.504 15.481 1.00 83.19 97 ASP A CA 1
ATOM 789 C C . ASP A 1 97 ? -14.811 2.022 14.925 1.00 83.19 97 ASP A C 1
ATOM 791 O O . ASP A 1 97 ? -13.823 1.300 14.820 1.00 83.19 97 ASP A O 1
ATOM 795 N N . LEU A 1 98 ? -14.740 3.307 14.572 1.00 83.00 98 LEU A N 1
ATOM 796 C CA . LEU A 1 98 ? -13.502 3.900 14.067 1.00 83.00 98 LEU A CA 1
ATOM 797 C C . LEU A 1 98 ? -12.432 4.017 15.158 1.00 83.00 98 LEU A C 1
ATOM 799 O O . LEU A 1 98 ? -11.241 3.894 14.861 1.00 83.00 98 LEU A O 1
ATOM 803 N N . ILE A 1 99 ? -12.829 4.271 16.406 1.00 85.75 99 ILE A N 1
ATOM 804 C CA . ILE A 1 99 ? -11.912 4.340 17.547 1.00 85.75 99 ILE A CA 1
ATOM 805 C C . ILE A 1 99 ? -11.370 2.949 17.885 1.00 85.75 99 ILE A C 1
ATOM 807 O O . ILE A 1 99 ? -10.152 2.812 18.025 1.00 85.75 99 ILE A O 1
ATOM 811 N N . SER A 1 100 ? -12.227 1.926 17.954 1.00 84.38 100 SER A N 1
ATOM 812 C CA . SER A 1 100 ? -11.808 0.549 18.249 1.00 84.38 100 SER A CA 1
ATOM 813 C C . SER A 1 100 ? -10.818 0.031 17.201 1.00 84.38 100 SER A C 1
ATOM 815 O O . SER A 1 100 ? -9.728 -0.425 17.545 1.00 84.38 100 SER A O 1
ATOM 817 N N . ILE A 1 101 ? -11.102 0.256 15.915 1.00 83.50 101 ILE A N 1
ATOM 818 C CA . ILE A 1 101 ? -10.214 -0.111 14.804 1.00 83.50 101 ILE A CA 1
ATOM 819 C C . ILE A 1 101 ? -8.832 0.564 14.917 1.00 83.50 101 ILE A C 1
ATOM 821 O O . ILE A 1 101 ? -7.800 -0.032 14.584 1.00 83.50 101 ILE A O 1
ATOM 825 N N . ARG A 1 102 ? -8.768 1.824 15.375 1.00 82.81 102 ARG A N 1
ATOM 826 C CA . ARG A 1 102 ? -7.487 2.525 15.591 1.00 82.81 102 ARG A CA 1
ATOM 827 C C . ARG A 1 102 ? -6.706 1.922 16.755 1.00 82.81 102 ARG A C 1
ATOM 829 O O . ARG A 1 102 ? -5.494 1.754 16.625 1.00 82.81 102 ARG A O 1
ATOM 836 N N . GLN A 1 103 ? -7.383 1.594 17.853 1.00 84.31 103 GLN A N 1
ATOM 837 C CA . GLN A 1 103 ? -6.762 0.977 19.026 1.00 84.31 103 GLN A CA 1
ATOM 838 C C . GLN A 1 103 ? -6.175 -0.395 18.680 1.00 84.31 103 GLN A C 1
ATOM 840 O O . GLN A 1 103 ? -4.991 -0.624 18.921 1.00 84.31 103 GLN A O 1
ATOM 845 N N . GLU A 1 104 ? -6.935 -1.251 17.990 1.00 82.06 104 GLU A N 1
ATOM 846 C CA . GLU A 1 104 ? -6.453 -2.554 17.513 1.00 82.06 104 GLU A CA 1
ATOM 847 C C . GLU A 1 104 ? -5.204 -2.422 16.630 1.00 82.06 104 GLU A C 1
ATOM 849 O O . GLU A 1 104 ? -4.241 -3.184 16.755 1.00 82.06 104 GLU A O 1
ATOM 854 N N . LYS A 1 105 ? -5.180 -1.418 15.746 1.00 79.56 105 LYS A N 1
ATOM 855 C CA . LYS A 1 105 ? -4.026 -1.146 14.884 1.00 79.56 105 LYS A CA 1
ATOM 856 C C . LYS A 1 105 ? -2.792 -0.722 15.684 1.00 79.56 105 LYS A C 1
ATOM 858 O O . LYS A 1 105 ? -1.678 -1.127 15.341 1.00 79.56 105 LYS A O 1
ATOM 863 N N . GLU A 1 106 ? -2.961 0.103 16.714 1.00 80.69 106 GLU A N 1
ATOM 864 C CA . GLU A 1 106 ? -1.860 0.511 17.592 1.00 80.69 106 GLU A CA 1
ATOM 865 C C . GLU A 1 106 ? -1.331 -0.657 18.426 1.00 80.69 106 GLU A C 1
ATOM 867 O O . GLU A 1 106 ? -0.115 -0.819 18.543 1.00 80.69 106 GLU A O 1
ATOM 872 N N . GLU A 1 107 ? -2.210 -1.507 18.950 1.00 80.19 107 GLU A N 1
ATOM 873 C CA . GLU A 1 107 ? -1.823 -2.712 19.685 1.00 80.19 107 GLU A CA 1
ATOM 874 C C . GLU A 1 107 ? -1.085 -3.718 18.800 1.00 80.19 107 GLU A C 1
ATOM 876 O O . GLU A 1 107 ? -0.027 -4.223 19.181 1.00 80.19 107 GLU A O 1
ATOM 881 N N . ALA A 1 108 ? -1.584 -3.965 17.587 1.00 78.00 108 ALA A N 1
ATOM 882 C CA . ALA A 1 108 ? -0.922 -4.832 16.619 1.00 78.00 108 ALA A CA 1
ATOM 883 C C . ALA A 1 108 ? 0.471 -4.307 16.234 1.00 78.00 108 ALA A C 1
ATOM 885 O O . ALA A 1 108 ? 1.401 -5.090 16.035 1.00 78.00 108 ALA A O 1
ATOM 886 N N . ARG A 1 109 ? 0.639 -2.981 16.153 1.00 77.25 109 ARG A N 1
ATOM 887 C CA . ARG A 1 109 ? 1.938 -2.358 15.883 1.00 77.25 109 ARG A CA 1
ATOM 888 C C . ARG A 1 109 ? 2.902 -2.525 17.057 1.00 77.25 109 ARG A C 1
ATOM 890 O O . ARG A 1 109 ? 4.025 -2.960 16.838 1.00 77.25 109 ARG A O 1
ATOM 897 N N . LYS A 1 110 ? 2.442 -2.273 18.288 1.00 79.06 110 LYS A N 1
ATOM 898 C CA . LYS A 1 110 ? 3.237 -2.482 19.510 1.00 79.06 110 LYS A CA 1
ATOM 899 C C . LYS A 1 110 ? 3.707 -3.932 19.647 1.00 79.06 110 LYS A C 1
ATOM 901 O O . LYS A 1 110 ? 4.858 -4.156 20.001 1.00 79.06 110 LYS A O 1
ATOM 906 N N . LYS A 1 111 ? 2.848 -4.908 19.326 1.00 76.31 111 LYS A N 1
ATOM 907 C CA . LYS A 1 111 ? 3.219 -6.334 19.324 1.00 76.31 111 LYS A CA 1
ATOM 908 C C . LYS A 1 111 ? 4.313 -6.646 18.299 1.00 76.31 111 LYS A C 1
ATOM 910 O O . LYS A 1 111 ? 5.296 -7.280 18.656 1.00 76.31 111 LYS A O 1
ATOM 915 N N . ARG A 1 112 ? 4.200 -6.142 17.063 1.00 73.06 112 ARG A N 1
ATOM 916 C CA . ARG A 1 112 ? 5.250 -6.331 16.043 1.00 73.06 112 ARG A CA 1
ATOM 917 C C . ARG A 1 112 ? 6.579 -5.712 16.454 1.00 73.06 112 ARG A C 1
ATOM 919 O O . ARG A 1 112 ? 7.609 -6.356 16.292 1.00 73.06 112 ARG A O 1
ATOM 926 N N . ASP A 1 113 ? 6.554 -4.490 16.979 1.00 70.81 113 ASP A N 1
ATOM 927 C CA . ASP A 1 113 ? 7.7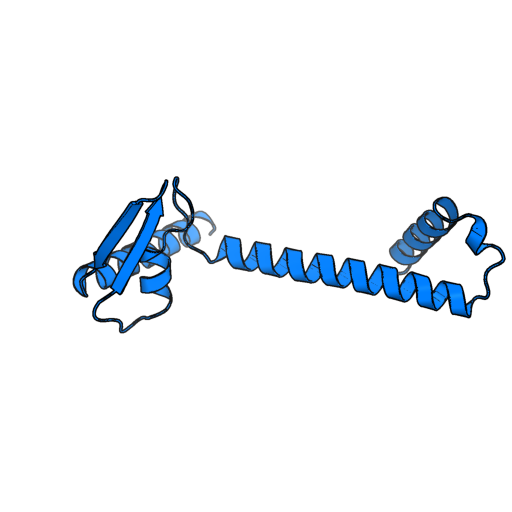67 -3.780 17.396 1.00 70.81 113 ASP A CA 1
ATOM 928 C C . ASP A 1 113 ? 8.456 -4.503 18.576 1.00 70.81 113 ASP A C 1
ATOM 930 O O . ASP A 1 113 ? 9.683 -4.556 18.634 1.00 70.81 113 ASP A O 1
ATOM 934 N N . ALA A 1 114 ? 7.682 -5.135 19.468 1.00 71.75 114 ALA A N 1
ATOM 935 C CA . ALA A 1 114 ? 8.198 -5.971 20.555 1.00 71.75 114 ALA A CA 1
ATOM 936 C C . ALA A 1 114 ? 8.780 -7.320 20.084 1.00 71.75 114 ALA A C 1
ATOM 938 O O . ALA A 1 114 ? 9.713 -7.816 20.700 1.00 71.75 114 ALA A O 1
ATOM 939 N N . GLU A 1 115 ? 8.264 -7.909 19.001 1.00 65.25 115 GLU A N 1
ATOM 940 C CA . GLU A 1 115 ? 8.789 -9.158 18.414 1.00 65.25 115 GLU A CA 1
ATOM 941 C C . GLU A 1 115 ? 10.035 -8.945 17.535 1.00 65.25 115 GLU A C 1
ATOM 943 O O . GLU A 1 115 ? 10.757 -9.897 17.244 1.00 65.25 115 GLU A O 1
ATOM 948 N N . THR A 1 116 ? 10.282 -7.712 17.080 1.00 57.31 116 THR A N 1
ATOM 949 C CA . THR A 1 116 ? 11.462 -7.350 16.267 1.00 57.31 116 THR A CA 1
ATOM 950 C C . THR A 1 116 ? 12.589 -6.674 17.054 1.00 57.31 116 THR A C 1
ATOM 952 O O . THR A 1 116 ? 13.604 -6.325 16.446 1.00 57.31 116 THR A O 1
ATOM 955 N N . SER A 1 117 ? 12.423 -6.508 18.371 1.00 50.19 117 SER A N 1
ATOM 956 C CA . SER A 1 117 ? 13.438 -5.998 19.308 1.00 50.19 117 SER A CA 1
ATOM 957 C C . SER A 1 117 ? 14.171 -7.145 19.999 1.00 50.19 117 SER A C 1
ATOM 959 O O . SER A 1 117 ? 15.408 -7.037 20.144 1.00 50.19 117 SER A O 1
#

Organism: Amblyomma cajennense (NCBI:txid34607)

Sequence (117 aa):
MWLLRKRLYRLARRVFPSLEYADHETIRRRLSYVYAFAAWQGFVTLLVVVYRRNVPSDENGIDYAKFLAGAQKNAKSATILSIRGGSVARQDLSEEDLISIRQEKEEARKKRDAETS

Radius of gyration: 24.47 Å; chains: 1; bounding box: 57×25×56 Å

pLDDT: mean 73.69, std 9.44, range [50.19, 90.12]

Secondary structure (DSSP, 8-state):
-HHHHHHHHHHHHHH-GGGSSS-HHHHHHHHHHHHHHHHHHHHHHHHHHHHHHHS-EETTEE-HHHHHHHH-TT-S-EEEEEEETTEEEEEEE-HHHHHHHHHHHHHHHHHHHHH--